Protein AF-A0AAI9F381-F1 (afdb_monomer_lite)

Organism: NCBI:txid391592

Secondary structure (DSSP, 8-state):
-TTHHHHHHHHHHHHHHHHHHHHHGGG--SHHHHHHHHHHHHHHHHHHHHHHHH--TTHHHHHHHHHHHHHHHHHHHT-

pLDDT: mean 90.98, std 7.4, range [56.28, 96.75]

Sequence (79 aa):
MNKLGLIIGEILVVIGLFFIDRFLFPTLDYFGKYVFFIAFNLFCIFLPLFFYKKFNGILKIAMPIIIGIAILLLGIKFF

Radius of gyration: 13.57 Å; chains: 1; bounding box: 30×17×39 Å

Structure (mmCIF, N/CA/C/O backbone):
data_AF-A0AAI9F381-F1
#
_entry.id   AF-A0AAI9F381-F1
#
loop_
_atom_site.group_PDB
_atom_site.id
_atom_site.type_symbol
_atom_site.label_atom_id
_atom_site.label_alt_id
_atom_site.label_comp_id
_atom_site.label_asym_id
_atom_site.label_entity_id
_atom_site.label_seq_id
_atom_site.pdbx_PDB_ins_code
_atom_site.Cartn_x
_atom_site.Cartn_y
_atom_site.Cartn_z
_atom_site.occupancy
_atom_site.B_iso_or_equiv
_atom_site.auth_seq_id
_atom_site.auth_comp_id
_atom_site.auth_asym_id
_atom_site.auth_atom_id
_atom_site.pdbx_PDB_model_num
ATOM 1 N N . MET A 1 1 ? -15.181 8.541 12.994 1.00 59.88 1 MET A N 1
ATOM 2 C CA . MET A 1 1 ? -13.985 7.784 13.438 1.00 59.88 1 MET A CA 1
ATOM 3 C C . MET A 1 1 ? -13.782 6.462 12.702 1.00 59.88 1 MET A C 1
ATOM 5 O O . MET A 1 1 ? -12.653 6.190 12.328 1.00 59.88 1 MET A O 1
ATOM 9 N N . ASN A 1 2 ? -14.825 5.666 12.418 1.00 68.00 2 ASN A N 1
ATOM 10 C CA . ASN A 1 2 ? -14.637 4.330 11.821 1.00 68.00 2 ASN A CA 1
ATOM 11 C C . ASN A 1 2 ? -13.829 4.313 10.511 1.00 68.00 2 ASN A C 1
ATOM 13 O O . ASN A 1 2 ? -13.004 3.431 10.345 1.00 68.00 2 ASN A O 1
ATOM 17 N N . LYS A 1 3 ? -14.012 5.277 9.599 1.00 85.31 3 LYS A N 1
ATOM 18 C CA . LYS A 1 3 ? -13.292 5.320 8.307 1.00 85.31 3 LYS A CA 1
ATOM 19 C C . LYS A 1 3 ? -11.897 5.956 8.376 1.00 85.31 3 LYS A C 1
ATOM 21 O O . LYS A 1 3 ? -11.184 5.958 7.385 1.00 85.31 3 LYS A O 1
ATOM 26 N N . LEU A 1 4 ? -11.511 6.508 9.524 1.00 88.94 4 LEU A N 1
ATOM 27 C CA . LEU A 1 4 ? -10.311 7.339 9.646 1.00 88.94 4 LEU A CA 1
ATOM 28 C C . LEU A 1 4 ? -9.037 6.504 9.433 1.00 88.94 4 LEU A C 1
ATOM 30 O O . LEU A 1 4 ? -8.154 6.915 8.690 1.00 88.94 4 LEU A O 1
ATOM 34 N N . GLY A 1 5 ? -9.001 5.283 9.980 1.00 88.69 5 GLY A N 1
ATOM 35 C CA . GLY A 1 5 ? -7.897 4.351 9.736 1.00 88.69 5 GLY A CA 1
ATOM 36 C C . GLY A 1 5 ? -7.789 3.898 8.282 1.00 88.69 5 GLY A C 1
ATOM 37 O O . GLY A 1 5 ? -6.681 3.781 7.777 1.00 88.69 5 GLY A O 1
ATOM 38 N N . LEU A 1 6 ? -8.921 3.716 7.589 1.00 93.69 6 LEU A N 1
ATOM 39 C CA . LEU A 1 6 ? -8.931 3.397 6.159 1.00 93.69 6 LEU A CA 1
ATOM 40 C C . LEU A 1 6 ? -8.316 4.535 5.337 1.00 93.69 6 LEU A C 1
ATOM 42 O O . LEU A 1 6 ? -7.421 4.275 4.549 1.00 93.69 6 LEU A O 1
ATOM 46 N N . ILE A 1 7 ? -8.743 5.780 5.575 1.00 94.69 7 ILE A N 1
ATOM 47 C CA . ILE A 1 7 ? -8.230 6.957 4.855 1.00 94.69 7 ILE A CA 1
ATOM 48 C C . ILE A 1 7 ? -6.723 7.115 5.082 1.00 94.69 7 ILE A C 1
ATOM 50 O O . ILE A 1 7 ? -5.971 7.275 4.126 1.00 94.69 7 ILE A O 1
ATOM 54 N N . ILE A 1 8 ? -6.265 7.034 6.337 1.00 94.69 8 ILE A N 1
ATOM 55 C CA . ILE A 1 8 ? -4.831 7.114 6.652 1.00 94.69 8 ILE A CA 1
ATOM 56 C C . ILE A 1 8 ? -4.073 5.962 5.980 1.00 94.69 8 ILE A C 1
ATOM 58 O O . ILE A 1 8 ? -3.040 6.193 5.361 1.00 94.69 8 ILE A O 1
ATOM 62 N N . GLY A 1 9 ? -4.592 4.735 6.076 1.00 94.75 9 GLY A N 1
ATOM 63 C CA . GLY A 1 9 ? -4.003 3.561 5.435 1.00 94.75 9 GLY A CA 1
ATOM 64 C C . GLY A 1 9 ? -3.860 3.731 3.923 1.00 94.75 9 GLY A C 1
ATOM 65 O O . GLY A 1 9 ? -2.780 3.503 3.394 1.00 94.75 9 GLY A O 1
ATOM 66 N N . GLU A 1 10 ? -4.908 4.192 3.237 1.00 95.69 10 GLU A N 1
ATOM 67 C CA . GLU A 1 10 ? -4.890 4.448 1.792 1.00 95.69 10 GLU A CA 1
ATOM 68 C C . GLU A 1 10 ? -3.877 5.530 1.405 1.00 95.69 10 GLU A C 1
ATOM 70 O O . GLU A 1 10 ? -3.120 5.328 0.460 1.00 95.69 10 GLU A O 1
ATOM 75 N N . ILE A 1 11 ? -3.790 6.634 2.156 1.00 96.50 11 ILE A N 1
ATOM 76 C CA . ILE A 1 11 ? -2.779 7.678 1.911 1.00 96.50 11 ILE A CA 1
ATOM 77 C C . ILE A 1 11 ? -1.366 7.090 2.005 1.00 96.50 11 ILE A C 1
ATOM 79 O O . ILE A 1 11 ? -0.539 7.325 1.126 1.00 96.50 11 ILE A O 1
ATOM 83 N N . LEU A 1 12 ? -1.090 6.298 3.045 1.00 96.69 12 LEU A N 1
ATOM 84 C CA . LEU A 1 12 ? 0.215 5.657 3.224 1.00 96.69 12 LEU A CA 1
ATOM 85 C C . LEU A 1 12 ? 0.525 4.668 2.093 1.00 96.69 12 LEU A C 1
ATOM 87 O O . LEU A 1 12 ? 1.654 4.643 1.606 1.00 96.69 12 LEU A O 1
ATOM 91 N N . VAL A 1 13 ? -0.472 3.899 1.642 1.00 96.75 13 VAL A N 1
ATOM 92 C CA . VAL A 1 13 ? -0.336 3.006 0.483 1.00 96.75 13 VAL A CA 1
ATOM 93 C C . VAL A 1 13 ? -0.002 3.788 -0.778 1.00 96.75 13 VAL A C 1
ATOM 95 O O . VAL A 1 13 ? 0.933 3.409 -1.470 1.00 96.75 13 VAL A O 1
ATOM 98 N N . VAL A 1 14 ? -0.712 4.880 -1.070 1.00 95.94 14 VAL A N 1
ATOM 99 C CA . VAL A 1 14 ? -0.461 5.701 -2.266 1.00 95.94 14 VAL A CA 1
ATOM 100 C C . VAL A 1 14 ? 0.953 6.280 -2.247 1.00 95.94 14 VAL A C 1
ATOM 102 O O . VAL A 1 14 ? 1.648 6.226 -3.258 1.00 95.94 14 VAL A O 1
ATOM 105 N N . ILE A 1 15 ? 1.412 6.784 -1.098 1.00 95.38 15 ILE A N 1
ATOM 106 C CA . ILE A 1 15 ? 2.784 7.292 -0.958 1.00 95.38 15 ILE A CA 1
ATOM 107 C C . ILE A 1 15 ? 3.802 6.156 -1.145 1.00 95.38 15 ILE A C 1
ATOM 109 O O . ILE A 1 15 ? 4.785 6.328 -1.860 1.00 95.38 15 ILE A O 1
ATOM 113 N N . GLY A 1 16 ? 3.577 4.987 -0.538 1.00 94.69 16 GLY A N 1
ATOM 114 C CA . GLY A 1 16 ? 4.457 3.829 -0.705 1.00 94.69 16 GLY A CA 1
ATOM 115 C C . GLY A 1 16 ? 4.532 3.344 -2.150 1.00 94.69 16 GLY A C 1
ATOM 116 O O . GLY A 1 16 ? 5.627 3.138 -2.668 1.00 94.69 16 GLY A O 1
ATOM 117 N N . LEU A 1 17 ? 3.382 3.237 -2.818 1.00 95.12 17 LEU A N 1
ATOM 118 C CA . LE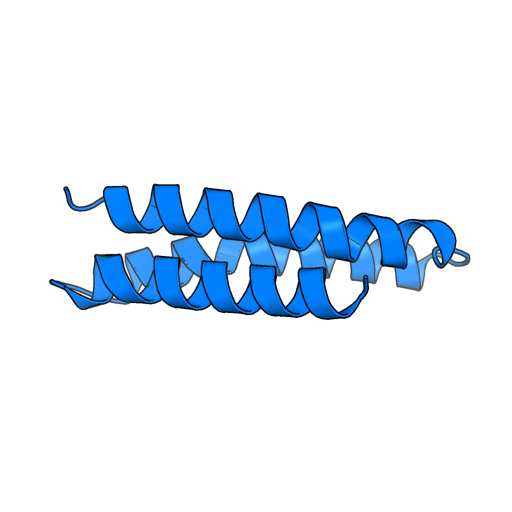U A 1 17 ? 3.290 2.887 -4.234 1.00 95.12 17 LEU A CA 1
ATOM 119 C C . LEU A 1 17 ? 4.013 3.903 -5.109 1.00 95.12 17 LEU A C 1
ATOM 121 O O . LEU A 1 17 ? 4.764 3.489 -5.974 1.00 95.12 17 LEU A O 1
ATOM 125 N N . PHE A 1 18 ? 3.906 5.206 -4.839 1.00 94.00 18 PHE A N 1
ATOM 126 C CA . PHE A 1 18 ? 4.662 6.216 -5.585 1.00 94.00 18 PHE A CA 1
ATOM 127 C C . PHE A 1 18 ? 6.178 5.946 -5.577 1.00 94.00 18 PHE A C 1
ATOM 129 O O . PHE A 1 18 ? 6.835 6.055 -6.615 1.00 94.00 18 PHE A O 1
ATOM 136 N N . PHE A 1 19 ? 6.744 5.554 -4.430 1.00 92.88 19 PHE A N 1
ATOM 137 C CA . PHE A 1 19 ? 8.162 5.194 -4.345 1.00 92.88 19 PHE A CA 1
ATOM 138 C C . PHE A 1 19 ? 8.482 3.881 -5.069 1.00 92.88 19 PHE A C 1
ATOM 140 O O . PHE A 1 19 ? 9.458 3.825 -5.817 1.00 92.88 19 PHE A O 1
ATOM 147 N N . ILE A 1 20 ? 7.652 2.848 -4.891 1.00 91.81 20 ILE A N 1
ATOM 148 C CA . ILE A 1 20 ? 7.819 1.552 -5.570 1.00 91.81 20 ILE A CA 1
ATOM 149 C C . ILE A 1 20 ? 7.737 1.731 -7.090 1.00 91.81 20 ILE A C 1
ATOM 151 O O . ILE A 1 20 ? 8.584 1.233 -7.829 1.00 91.81 20 ILE A O 1
ATOM 155 N N . ASP A 1 21 ? 6.747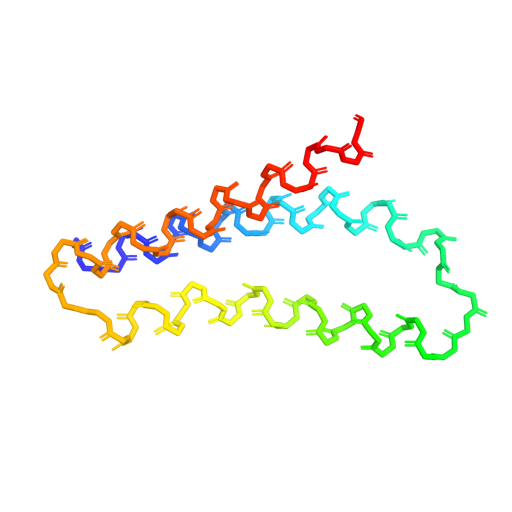 2.476 -7.565 1.00 91.25 21 ASP A N 1
ATOM 156 C CA . ASP A 1 21 ? 6.476 2.686 -8.978 1.00 91.25 21 ASP A CA 1
ATOM 157 C C . ASP A 1 21 ? 7.594 3.474 -9.648 1.00 91.25 21 ASP A C 1
ATOM 159 O O . ASP A 1 21 ? 7.975 3.154 -10.771 1.00 91.25 21 ASP A O 1
ATOM 163 N N . ARG A 1 22 ? 8.201 4.445 -8.955 1.00 90.88 22 ARG A N 1
ATOM 164 C CA . ARG A 1 22 ? 9.382 5.153 -9.466 1.00 90.88 22 ARG A CA 1
ATOM 165 C C . ARG A 1 22 ? 10.544 4.199 -9.769 1.00 90.88 22 ARG A C 1
ATOM 167 O O . ARG A 1 22 ? 11.306 4.457 -10.699 1.00 90.88 22 ARG A O 1
ATOM 174 N N . PHE A 1 23 ? 10.668 3.112 -9.010 1.00 88.00 23 PHE A N 1
ATOM 175 C CA . PHE A 1 23 ? 11.657 2.063 -9.246 1.00 88.00 23 PHE A CA 1
ATOM 176 C C . PHE A 1 23 ? 11.200 1.040 -10.298 1.00 88.00 23 PHE A C 1
ATOM 178 O O . PHE A 1 23 ? 12.001 0.616 -11.128 1.00 88.00 23 PHE A O 1
ATOM 185 N N . LEU A 1 24 ? 9.923 0.645 -10.296 1.00 87.06 24 LEU A N 1
ATOM 186 C CA . LEU A 1 24 ? 9.402 -0.368 -11.218 1.00 87.06 24 LEU A CA 1
ATOM 187 C C . LEU A 1 24 ? 9.214 0.158 -12.643 1.00 87.06 24 LEU A C 1
ATOM 189 O O . LEU A 1 24 ? 9.488 -0.577 -13.590 1.00 87.06 24 LEU A O 1
ATOM 193 N N . PHE A 1 25 ? 8.779 1.407 -12.817 1.00 88.00 25 PHE A N 1
ATOM 194 C CA . PHE A 1 25 ? 8.417 1.978 -14.119 1.00 88.00 25 PHE A CA 1
ATOM 195 C C . PHE A 1 25 ? 9.555 1.917 -15.159 1.00 88.00 25 PHE A C 1
ATOM 197 O O . PHE A 1 25 ? 9.296 1.482 -16.281 1.00 88.00 25 PHE A O 1
ATOM 204 N N . PRO A 1 26 ? 10.825 2.233 -14.819 1.00 88.94 26 PRO A N 1
ATOM 205 C CA . PRO A 1 26 ? 11.954 2.076 -15.742 1.00 88.94 26 PRO A CA 1
ATOM 206 C C . PRO A 1 26 ? 12.247 0.623 -16.145 1.00 88.94 26 PRO A C 1
ATOM 208 O O . PRO A 1 26 ? 12.920 0.391 -17.143 1.00 88.94 26 PRO A O 1
ATOM 211 N N . THR A 1 27 ? 11.773 -0.359 -15.371 1.00 86.75 27 THR A N 1
ATOM 212 C CA . THR A 1 27 ? 12.021 -1.789 -15.625 1.00 86.75 27 THR A CA 1
ATOM 213 C C . THR A 1 27 ? 10.965 -2.442 -16.518 1.00 86.75 27 THR A C 1
ATOM 215 O O . THR A 1 27 ? 11.105 -3.624 -16.840 1.00 86.75 27 THR A O 1
ATOM 218 N N . LEU A 1 28 ? 9.914 -1.709 -16.907 1.00 90.00 28 LEU A N 1
ATOM 219 C CA . LEU A 1 28 ? 8.809 -2.203 -17.731 1.00 90.00 28 LEU A CA 1
ATOM 220 C C . LEU A 1 28 ? 9.240 -2.316 -19.204 1.00 90.00 28 LEU A C 1
ATOM 222 O O . LEU A 1 28 ? 9.167 -1.351 -19.957 1.00 90.00 28 LEU A O 1
ATOM 226 N N . AS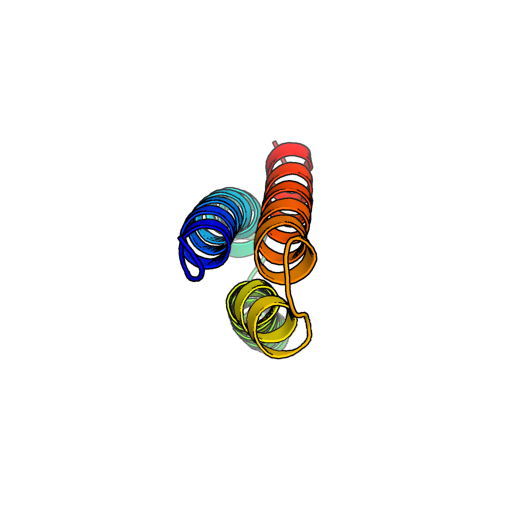P A 1 29 ? 9.692 -3.502 -19.608 1.00 90.94 29 ASP A N 1
ATOM 227 C CA . ASP A 1 29 ? 10.264 -3.795 -20.935 1.00 90.94 29 ASP A CA 1
ATOM 228 C C . ASP A 1 29 ? 9.486 -4.860 -21.733 1.00 90.94 29 ASP A C 1
ATOM 230 O O . ASP A 1 29 ? 9.718 -5.031 -22.928 1.00 90.94 29 ASP A O 1
ATOM 234 N N . TYR A 1 30 ? 8.542 -5.572 -21.109 1.00 92.12 30 TYR A N 1
ATOM 235 C CA . TYR A 1 30 ? 7.670 -6.532 -21.788 1.00 92.12 30 TYR A CA 1
ATOM 236 C C . TYR A 1 30 ? 6.285 -6.620 -21.144 1.00 92.12 30 TYR A C 1
ATOM 238 O O . TYR A 1 30 ? 6.098 -6.317 -19.964 1.00 92.12 30 TYR A O 1
ATOM 246 N N . PHE A 1 31 ? 5.308 -7.098 -21.924 1.00 89.06 31 PHE A N 1
ATOM 247 C CA . PHE A 1 31 ? 3.882 -7.136 -21.571 1.00 89.06 31 PHE A CA 1
ATOM 248 C C . PHE A 1 31 ? 3.589 -7.674 -20.159 1.00 89.06 31 PHE A C 1
ATOM 250 O O . PHE A 1 31 ? 2.856 -7.048 -19.397 1.00 89.06 31 PHE A O 1
ATOM 257 N N . GLY A 1 32 ? 4.197 -8.797 -19.772 1.00 90.75 32 GLY A N 1
ATOM 258 C CA . GLY A 1 32 ? 3.969 -9.400 -18.457 1.00 90.75 32 GLY A CA 1
ATOM 259 C C . GLY A 1 32 ? 4.383 -8.511 -17.279 1.00 90.75 32 GLY A C 1
ATOM 260 O O . GLY A 1 32 ? 3.697 -8.532 -16.259 1.00 90.75 32 GLY A O 1
ATOM 261 N N . LYS A 1 33 ? 5.415 -7.664 -17.414 1.00 90.88 33 LYS A N 1
ATOM 262 C CA . LYS A 1 33 ? 5.754 -6.686 -16.367 1.00 90.88 33 LYS A CA 1
ATOM 263 C C . LYS A 1 33 ? 4.703 -5.587 -16.234 1.00 90.88 33 LYS A C 1
ATOM 265 O O . LYS A 1 33 ? 4.404 -5.195 -15.113 1.00 90.88 33 LYS A O 1
ATOM 270 N N . TYR A 1 34 ? 4.092 -5.136 -17.331 1.00 90.25 34 TYR A N 1
ATOM 271 C CA . TYR A 1 34 ? 2.986 -4.171 -17.266 1.00 90.25 34 TYR A CA 1
ATOM 272 C C . TYR A 1 34 ? 1.759 -4.765 -16.570 1.00 90.25 34 TYR A C 1
ATOM 274 O O . TYR A 1 34 ? 1.154 -4.119 -15.717 1.00 90.25 34 TYR A O 1
ATOM 282 N N . VAL A 1 35 ? 1.417 -6.017 -16.891 1.00 93.69 35 VAL A N 1
ATOM 283 C CA . VAL A 1 35 ? 0.309 -6.726 -16.234 1.00 93.69 35 VAL A CA 1
ATOM 284 C C . VAL A 1 35 ? 0.589 -6.893 -14.742 1.00 93.69 35 VAL A C 1
ATOM 286 O O . VAL A 1 35 ? -0.280 -6.597 -13.922 1.00 93.69 35 VAL A O 1
ATOM 289 N N . PHE A 1 36 ? 1.808 -7.306 -14.379 1.00 92.38 36 PHE A N 1
ATOM 290 C CA . PHE A 1 36 ? 2.227 -7.409 -12.983 1.00 92.38 36 PHE A CA 1
ATOM 291 C C . PHE A 1 36 ? 2.144 -6.061 -12.262 1.00 92.38 36 PHE A C 1
ATOM 293 O O . PHE A 1 36 ? 1.579 -5.992 -11.176 1.00 92.38 36 PHE A O 1
ATOM 300 N N . PHE A 1 37 ? 2.649 -4.990 -12.876 1.00 92.12 37 PHE A N 1
ATOM 301 C CA . PHE A 1 37 ? 2.636 -3.642 -12.314 1.00 92.12 37 PHE A CA 1
ATOM 302 C C . PHE A 1 37 ? 1.217 -3.169 -11.976 1.00 92.12 37 PHE A C 1
ATOM 304 O O . PHE A 1 37 ? 0.963 -2.706 -10.863 1.00 92.12 37 PHE A O 1
ATOM 311 N N . ILE A 1 38 ? 0.273 -3.342 -12.906 1.00 93.56 38 ILE A N 1
ATOM 312 C CA . ILE A 1 38 ? -1.134 -2.968 -12.704 1.00 93.56 38 ILE A CA 1
ATOM 313 C C . ILE A 1 38 ? -1.774 -3.843 -11.621 1.00 93.56 38 ILE A C 1
ATOM 315 O O . ILE A 1 38 ? -2.439 -3.328 -10.721 1.00 93.56 38 ILE A O 1
ATOM 319 N N . ALA A 1 39 ? -1.565 -5.162 -11.681 1.00 95.00 39 ALA A N 1
ATOM 320 C CA . ALA A 1 39 ? -2.133 -6.096 -10.714 1.00 95.00 39 ALA A CA 1
ATOM 321 C C . ALA A 1 39 ? -1.618 -5.832 -9.291 1.00 95.00 39 ALA A C 1
ATOM 323 O O . ALA A 1 39 ? -2.402 -5.840 -8.342 1.00 95.00 39 ALA A O 1
ATOM 324 N N . PHE A 1 40 ? -0.322 -5.549 -9.147 1.00 93.44 40 PHE A N 1
ATOM 325 C CA . PHE A 1 40 ? 0.307 -5.213 -7.874 1.00 93.44 40 PHE A CA 1
ATOM 326 C C . PHE A 1 40 ? -0.270 -3.922 -7.283 1.00 93.44 40 PHE A C 1
ATOM 328 O O . PHE A 1 40 ? -0.698 -3.911 -6.129 1.00 93.44 40 PHE A O 1
ATOM 335 N N . ASN A 1 41 ? -0.368 -2.862 -8.089 1.00 93.50 41 ASN A N 1
ATOM 336 C CA . ASN A 1 41 ? -0.937 -1.584 -7.662 1.00 93.50 41 ASN A CA 1
ATOM 337 C C . ASN A 1 41 ? -2.396 -1.726 -7.199 1.00 93.50 41 ASN A C 1
ATOM 339 O O . ASN A 1 41 ? -2.757 -1.282 -6.106 1.00 93.50 41 ASN A O 1
ATOM 343 N N . LEU A 1 42 ? -3.230 -2.417 -7.984 1.00 95.38 42 LEU A N 1
ATOM 344 C CA . LEU A 1 42 ? -4.622 -2.691 -7.615 1.00 95.38 42 LEU A CA 1
ATOM 345 C C . LEU A 1 42 ? -4.725 -3.516 -6.328 1.00 95.38 42 LEU A C 1
ATOM 347 O O . LEU A 1 42 ? -5.564 -3.226 -5.473 1.00 95.38 42 LEU A O 1
ATOM 351 N N . PHE A 1 43 ? -3.864 -4.521 -6.167 1.00 95.38 43 PHE A N 1
ATOM 352 C CA . PHE A 1 43 ? -3.819 -5.343 -4.964 1.00 95.38 43 PHE A CA 1
ATOM 353 C C . PHE A 1 43 ? -3.474 -4.514 -3.720 1.00 95.38 43 PHE A C 1
ATOM 355 O O . PHE A 1 43 ? -4.179 -4.598 -2.712 1.00 95.38 43 PHE A O 1
ATOM 362 N N . CYS A 1 44 ? -2.448 -3.664 -3.798 1.00 94.31 44 CYS A N 1
ATOM 363 C CA . CYS A 1 44 ? -2.040 -2.787 -2.703 1.00 94.31 44 C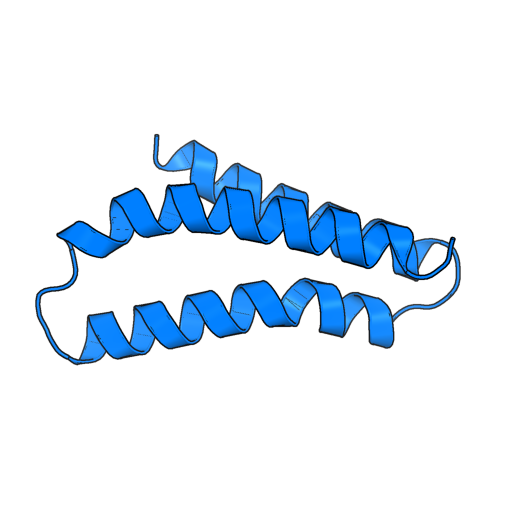YS A CA 1
ATOM 364 C C . CYS A 1 44 ? -3.136 -1.791 -2.305 1.00 94.31 44 CYS A C 1
ATOM 366 O O . CYS A 1 44 ? -3.376 -1.613 -1.113 1.00 94.31 44 CYS A O 1
ATOM 368 N N . ILE A 1 45 ? -3.848 -1.195 -3.267 1.00 94.06 45 ILE A N 1
ATOM 369 C CA . ILE A 1 45 ? -4.977 -0.285 -2.995 1.00 94.06 45 ILE A CA 1
ATOM 370 C C . ILE A 1 45 ? -6.157 -1.032 -2.356 1.00 94.06 45 ILE A C 1
ATOM 372 O O . ILE A 1 45 ? -6.834 -0.511 -1.471 1.00 94.06 45 ILE A O 1
ATOM 376 N N . PHE A 1 46 ? -6.410 -2.275 -2.768 1.00 95.44 46 PHE A N 1
ATOM 377 C CA . PHE A 1 46 ? -7.506 -3.079 -2.227 1.00 95.44 46 PHE A CA 1
ATOM 378 C C . PHE A 1 46 ? -7.257 -3.553 -0.783 1.00 95.44 46 PHE A C 1
ATOM 380 O O . PHE A 1 46 ? -8.196 -3.779 -0.016 1.00 95.44 46 PHE A O 1
ATOM 387 N N . LEU A 1 47 ? -5.993 -3.696 -0.393 1.00 93.69 47 LEU A N 1
ATOM 388 C CA . LEU A 1 47 ? -5.559 -4.274 0.877 1.00 93.69 47 LEU A CA 1
ATOM 389 C C . LEU A 1 47 ? -6.089 -3.527 2.125 1.00 93.69 47 LEU A C 1
ATOM 391 O O . LEU A 1 47 ? -6.695 -4.178 2.987 1.00 93.69 47 LEU A O 1
ATOM 395 N N . PRO A 1 48 ? -5.959 -2.187 2.240 1.00 93.50 48 PRO A N 1
ATOM 396 C CA . PRO A 1 48 ? -6.564 -1.414 3.328 1.00 93.50 48 PRO A CA 1
ATOM 397 C C . PRO A 1 48 ? -8.083 -1.604 3.419 1.00 93.50 48 PRO A C 1
ATOM 399 O O . PRO A 1 48 ? -8.624 -1.799 4.513 1.00 93.50 48 PRO A O 1
ATOM 402 N N . LEU A 1 49 ? -8.771 -1.613 2.272 1.00 93.94 49 LEU A N 1
ATOM 403 C CA . LEU A 1 49 ? -10.221 -1.784 2.194 1.00 93.94 49 LEU A CA 1
ATOM 404 C C . LEU A 1 49 ? -10.657 -3.176 2.665 1.00 93.94 49 LEU A C 1
ATOM 406 O O . LEU A 1 49 ? -11.641 -3.304 3.401 1.00 93.94 49 LEU A O 1
ATOM 410 N N . PHE A 1 50 ? -9.926 -4.219 2.269 1.00 94.44 50 PHE A N 1
ATOM 411 C CA . PHE A 1 50 ? -10.173 -5.590 2.707 1.00 94.44 50 PHE A CA 1
ATOM 412 C C . PHE A 1 50 ? -10.102 -5.703 4.233 1.00 94.44 50 PHE A C 1
ATOM 414 O O . PHE A 1 50 ? -11.031 -6.209 4.867 1.00 94.44 50 PHE A O 1
ATOM 421 N N . PHE A 1 51 ? -9.045 -5.167 4.844 1.00 92.44 51 PHE A N 1
ATOM 422 C CA . PHE A 1 51 ? -8.872 -5.222 6.293 1.00 92.44 51 PHE A CA 1
ATOM 423 C C . PHE A 1 51 ? -9.885 -4.372 7.058 1.00 92.44 51 PHE A C 1
ATOM 425 O O . PHE A 1 51 ? -10.387 -4.804 8.097 1.00 92.44 51 PHE A O 1
ATOM 432 N N . TYR A 1 52 ? -10.257 -3.218 6.508 1.00 92.88 52 TYR A N 1
ATOM 433 C CA . TYR A 1 52 ? -11.335 -2.396 7.044 1.00 92.88 52 TYR A CA 1
ATOM 434 C C . TYR A 1 52 ? -12.687 -3.130 7.074 1.00 92.88 52 TYR A C 1
ATOM 436 O O . TYR A 1 52 ? -13.467 -2.962 8.014 1.00 92.88 52 TYR A O 1
ATOM 444 N N . LYS A 1 53 ? -12.992 -3.942 6.053 1.00 92.50 53 LYS A N 1
ATOM 445 C CA . LYS A 1 53 ? -14.232 -4.735 6.004 1.00 92.50 53 LYS A CA 1
ATOM 446 C C . LYS A 1 53 ? -14.165 -5.995 6.869 1.00 92.50 53 LYS A C 1
ATOM 448 O O . LYS A 1 53 ? -15.192 -6.405 7.398 1.00 92.50 53 LYS A O 1
ATOM 453 N N . LYS A 1 54 ? -12.980 -6.598 7.012 1.00 93.19 54 LYS A N 1
ATOM 454 C CA . LYS A 1 54 ? -12.777 -7.856 7.746 1.00 93.19 54 LYS A CA 1
ATOM 455 C C . LYS A 1 54 ? -12.832 -7.691 9.267 1.00 93.19 54 LYS A C 1
ATOM 457 O O . LYS A 1 54 ? -13.307 -8.593 9.951 1.00 93.19 54 LYS A O 1
ATOM 462 N N . PHE A 1 55 ? -12.328 -6.578 9.800 1.00 91.75 55 PHE A N 1
ATOM 463 C CA . PHE A 1 55 ? -12.191 -6.379 11.244 1.00 91.75 55 PHE A CA 1
ATOM 464 C C . PHE A 1 55 ? -13.227 -5.417 11.833 1.00 91.75 55 PHE A C 1
ATOM 466 O O . PHE A 1 55 ? -13.738 -4.521 11.164 1.00 91.75 55 PHE A O 1
ATOM 473 N N . ASN A 1 56 ? -13.490 -5.584 13.132 1.00 89.00 56 ASN A N 1
ATOM 474 C CA . ASN A 1 56 ? -14.368 -4.731 13.934 1.00 89.00 56 ASN A CA 1
ATOM 475 C C . ASN A 1 56 ? -13.595 -4.067 15.087 1.00 89.00 56 ASN A C 1
ATOM 477 O O . ASN A 1 56 ? -12.470 -4.454 15.407 1.00 89.00 56 ASN A O 1
ATOM 481 N N . GLY A 1 57 ? -14.194 -3.043 15.703 1.00 88.69 57 GLY A N 1
ATOM 482 C CA . GLY A 1 57 ? -13.592 -2.318 16.827 1.00 88.69 57 GLY A CA 1
ATOM 483 C C . GLY A 1 57 ? -12.288 -1.602 16.454 1.00 88.69 57 GLY A C 1
ATOM 484 O O . GLY A 1 57 ? -12.172 -1.033 15.371 1.00 88.69 57 GLY A O 1
ATOM 485 N N . ILE A 1 58 ? -11.296 -1.637 17.346 1.00 90.31 58 ILE A N 1
ATOM 486 C CA . ILE A 1 58 ? -10.002 -0.946 17.174 1.00 90.31 58 ILE A CA 1
ATOM 487 C C . ILE A 1 58 ? -9.203 -1.514 15.991 1.00 90.31 58 ILE A C 1
ATOM 489 O O . ILE A 1 58 ? -8.573 -0.762 15.247 1.00 90.31 58 ILE A O 1
ATOM 493 N N . LEU A 1 59 ? -9.279 -2.829 15.756 1.00 90.31 59 LEU A N 1
ATOM 494 C CA . LEU A 1 59 ? -8.569 -3.497 14.658 1.00 90.31 59 LEU A CA 1
ATOM 495 C C . LEU A 1 59 ? -9.003 -2.992 13.277 1.00 90.31 59 LEU A C 1
ATOM 497 O O . LEU A 1 59 ? -8.191 -2.954 12.356 1.00 90.31 59 LEU A O 1
ATOM 501 N N . LYS A 1 60 ? -10.251 -2.527 13.152 1.00 91.56 60 LYS A N 1
ATOM 502 C CA . LYS A 1 60 ? -10.777 -1.891 11.936 1.00 91.56 60 LYS A CA 1
ATOM 503 C C . LYS A 1 60 ? -10.023 -0.616 11.549 1.00 91.56 60 LYS A C 1
ATOM 505 O O . LYS A 1 60 ? -10.004 -0.248 10.379 1.00 91.56 60 LYS A O 1
ATOM 510 N N . ILE A 1 61 ? -9.431 0.061 12.533 1.00 91.44 61 ILE A N 1
ATOM 511 C CA . ILE A 1 61 ? -8.655 1.291 12.357 1.00 91.44 61 ILE A CA 1
ATOM 512 C C . ILE A 1 61 ? -7.166 0.956 12.250 1.00 91.44 61 ILE A C 1
ATOM 514 O O . ILE A 1 61 ? -6.501 1.442 11.342 1.00 91.44 61 ILE A O 1
ATOM 518 N N . ALA A 1 62 ? -6.652 0.109 13.147 1.00 93.88 62 ALA A N 1
ATOM 519 C CA . A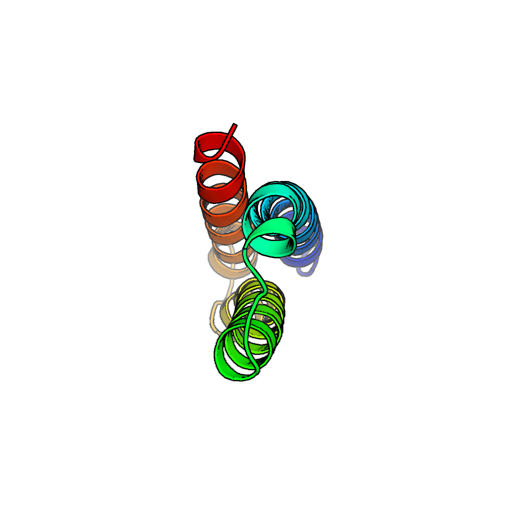LA A 1 62 ? -5.227 -0.202 13.221 1.00 93.88 62 ALA A CA 1
ATOM 520 C C . ALA A 1 62 ? -4.717 -0.984 11.999 1.00 93.88 62 ALA A C 1
ATOM 522 O O . ALA A 1 62 ? -3.656 -0.662 11.474 1.00 93.88 62 ALA A O 1
ATOM 523 N N . MET A 1 63 ? -5.466 -1.978 11.507 1.00 94.69 63 MET A N 1
ATOM 524 C CA . MET A 1 63 ? -4.983 -2.853 10.431 1.00 94.69 63 MET A CA 1
ATOM 525 C C . MET A 1 63 ? -4.755 -2.132 9.094 1.00 94.69 63 MET A C 1
ATOM 527 O O . MET A 1 63 ? -3.681 -2.318 8.522 1.00 94.69 63 MET A O 1
ATOM 531 N N . PRO A 1 64 ? -5.676 -1.280 8.595 1.00 95.12 64 PRO A N 1
ATOM 532 C CA . PRO A 1 64 ? -5.411 -0.487 7.394 1.00 95.12 64 PRO A CA 1
ATOM 533 C C . PRO A 1 64 ? -4.163 0.399 7.522 1.00 95.12 64 PRO A C 1
ATOM 535 O O . PRO A 1 64 ? -3.391 0.503 6.573 1.00 95.12 64 PRO A O 1
ATOM 538 N N . ILE A 1 65 ? -3.931 0.984 8.704 1.00 95.19 65 ILE A N 1
ATOM 539 C CA . ILE A 1 65 ? -2.754 1.822 8.974 1.00 95.19 65 ILE A CA 1
ATOM 540 C C . ILE A 1 65 ? -1.476 0.980 8.952 1.00 95.19 65 ILE A C 1
ATOM 542 O O . ILE A 1 65 ? -0.529 1.348 8.267 1.00 95.19 65 ILE A O 1
ATOM 546 N N . ILE A 1 66 ? -1.445 -0.158 9.655 1.00 95.88 66 ILE A N 1
ATOM 547 C CA . ILE A 1 66 ? -0.273 -1.050 9.703 1.00 95.88 66 ILE A CA 1
ATOM 548 C C . ILE A 1 66 ? 0.117 -1.508 8.294 1.00 95.88 66 ILE A C 1
ATOM 550 O O . ILE A 1 66 ? 1.292 -1.493 7.938 1.00 95.88 66 ILE A O 1
ATOM 554 N N . ILE A 1 67 ? -0.868 -1.875 7.474 1.00 95.56 67 ILE A N 1
ATOM 555 C CA . ILE A 1 67 ? -0.640 -2.263 6.079 1.00 95.56 67 ILE A CA 1
ATOM 556 C C . ILE A 1 67 ? -0.109 -1.096 5.246 1.00 95.56 67 ILE A C 1
ATOM 558 O O . ILE A 1 67 ? 0.845 -1.278 4.492 1.00 95.56 67 ILE A O 1
ATOM 562 N N . GLY A 1 68 ? -0.678 0.100 5.412 1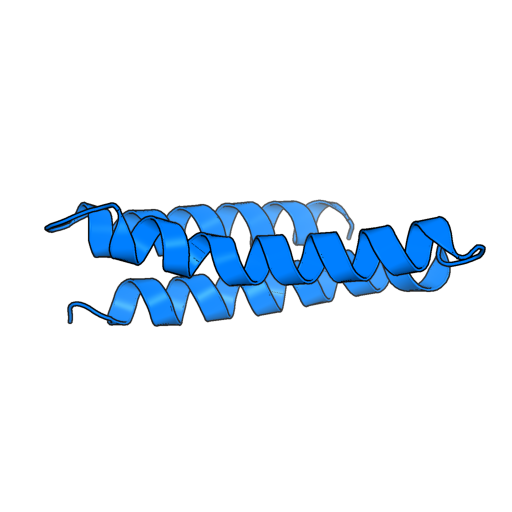.00 95.44 68 GLY A N 1
ATOM 563 C CA . GLY A 1 68 ? -0.173 1.309 4.768 1.00 95.44 68 GLY A CA 1
ATOM 564 C C . GLY A 1 68 ? 1.283 1.600 5.133 1.00 95.44 68 GLY A C 1
ATOM 565 O O . GLY A 1 68 ? 2.095 1.850 4.247 1.00 95.44 68 GLY A O 1
ATOM 566 N N . ILE A 1 69 ? 1.642 1.484 6.416 1.00 96.44 69 ILE A N 1
ATOM 567 C CA . ILE A 1 69 ? 3.026 1.622 6.892 1.00 96.44 69 ILE A CA 1
ATOM 568 C C . ILE A 1 69 ? 3.929 0.562 6.253 1.00 96.44 69 ILE A C 1
ATOM 570 O O . ILE A 1 69 ? 5.018 0.892 5.798 1.00 96.44 69 ILE A O 1
ATOM 574 N N . ALA A 1 70 ? 3.497 -0.699 6.186 1.00 95.06 70 ALA A N 1
ATOM 575 C CA . ALA A 1 70 ? 4.294 -1.766 5.584 1.00 95.06 70 ALA A CA 1
ATOM 576 C C . ALA A 1 70 ? 4.584 -1.499 4.096 1.00 95.06 70 ALA A C 1
ATOM 578 O O . ALA A 1 70 ? 5.728 -1.634 3.665 1.00 95.06 70 ALA A O 1
ATOM 579 N N . ILE A 1 71 ? 3.577 -1.069 3.327 1.00 94.88 71 ILE A N 1
ATOM 580 C CA . ILE A 1 71 ? 3.741 -0.705 1.910 1.00 94.88 71 ILE A CA 1
ATOM 581 C C . ILE A 1 71 ? 4.650 0.522 1.762 1.00 94.88 71 ILE A C 1
ATOM 583 O O . ILE A 1 71 ? 5.533 0.531 0.906 1.00 94.88 71 ILE A O 1
ATOM 587 N N . LEU A 1 72 ? 4.500 1.524 2.632 1.00 95.38 72 LEU A N 1
ATOM 588 C CA . LEU A 1 72 ? 5.380 2.690 2.659 1.00 95.38 72 LEU A CA 1
ATOM 589 C C . LEU A 1 72 ? 6.842 2.305 2.915 1.00 95.38 72 LEU A C 1
ATOM 591 O O . LEU A 1 72 ? 7.724 2.738 2.181 1.00 95.38 72 LEU A O 1
ATOM 595 N N . LEU A 1 73 ? 7.105 1.474 3.928 1.00 94.81 73 LEU A N 1
ATOM 596 C CA . LEU A 1 73 ? 8.454 1.010 4.262 1.00 94.81 73 LEU A CA 1
ATOM 597 C C . LEU A 1 73 ? 9.074 0.185 3.132 1.00 94.81 73 LEU A C 1
ATOM 599 O O . LEU A 1 73 ? 10.266 0.325 2.861 1.00 94.81 73 LEU A O 1
ATOM 603 N N . LEU A 1 74 ? 8.272 -0.644 2.455 1.00 91.25 74 LEU A N 1
ATOM 604 C CA . LEU A 1 74 ? 8.714 -1.345 1.251 1.00 91.25 74 LEU A CA 1
ATOM 605 C C . LEU A 1 74 ? 9.146 -0.353 0.171 1.00 91.25 74 LEU A C 1
ATOM 607 O O . LEU A 1 74 ? 10.221 -0.529 -0.385 1.00 91.25 74 LEU A O 1
ATOM 611 N N . GLY A 1 75 ? 8.365 0.701 -0.079 1.00 87.88 75 GLY A N 1
ATOM 612 C CA . GLY A 1 75 ? 8.715 1.740 -1.049 1.00 87.88 75 GLY A CA 1
ATOM 613 C C . GLY A 1 75 ? 9.975 2.520 -0.693 1.00 87.88 75 GLY A C 1
ATOM 614 O O . GLY A 1 75 ? 10.838 2.693 -1.547 1.00 87.88 75 GLY A O 1
ATOM 615 N N . ILE A 1 76 ? 10.128 2.925 0.571 1.00 89.75 76 ILE A N 1
ATOM 616 C CA . ILE A 1 76 ? 11.315 3.656 1.044 1.00 89.75 76 ILE A CA 1
ATOM 617 C C . ILE A 1 76 ? 12.586 2.809 0.902 1.00 89.75 76 ILE A C 1
ATOM 619 O O . ILE A 1 76 ? 13.638 3.352 0.594 1.00 89.75 76 ILE A O 1
ATOM 623 N N . LYS A 1 77 ? 12.509 1.484 1.084 1.00 78.94 77 LYS A N 1
ATOM 624 C CA . LYS A 1 77 ? 13.669 0.588 0.935 1.00 78.94 77 LYS A CA 1
ATOM 625 C C . LYS A 1 77 ? 14.257 0.583 -0.485 1.00 78.94 77 LYS A C 1
ATOM 627 O O . LYS A 1 77 ? 15.418 0.220 -0.649 1.00 78.94 77 LYS A O 1
ATOM 632 N N . PHE A 1 78 ? 13.472 0.935 -1.503 1.00 64.38 78 PHE A N 1
ATOM 633 C CA . PHE A 1 78 ? 13.950 1.034 -2.885 1.00 64.38 78 PHE A CA 1
ATOM 634 C C . PHE A 1 78 ? 14.611 2.390 -3.207 1.00 64.38 78 PHE A C 1
ATOM 636 O O . PHE A 1 78 ? 14.951 2.623 -4.368 1.00 64.38 78 PHE A O 1
ATOM 643 N N . PHE A 1 79 ? 14.791 3.266 -2.207 1.00 56.28 79 PHE A N 1
ATOM 644 C CA . PHE A 1 79 ? 15.510 4.539 -2.301 1.00 56.28 79 PHE A CA 1
ATOM 645 C C . PHE A 1 79 ? 16.899 4.467 -1.652 1.00 56.28 79 PHE A C 1
ATOM 647 O O . PHE A 1 79 ? 17.042 3.763 -0.626 1.00 56.28 79 PHE A O 1
#

Foldseek 3Di:
DLCQLLVLLLVLLVLLLVLVCVVLVVVPDDDVSVVVNVVVSVCSNCQLVVQLVVDDDPSNRVVSNVSSVVSNVNSVVSD